Protein AF-A0A2P4XMM0-F1 (afdb_monomer_lite)

pLDDT: mean 70.2, std 16.48, range [30.97, 91.5]

Structure (mmCIF, N/CA/C/O backbone):
data_AF-A0A2P4XMM0-F1
#
_entry.id   AF-A0A2P4XMM0-F1
#
loop_
_atom_site.group_PDB
_atom_site.id
_atom_site.type_symbol
_atom_site.label_atom_id
_atom_site.label_alt_id
_atom_site.label_comp_id
_atom_site.label_asym_id
_atom_site.label_entity_id
_atom_site.label_seq_id
_atom_site.pdbx_PDB_ins_code
_atom_site.Cartn_x
_atom_site.Cartn_y
_atom_site.Cartn_z
_atom_site.occupancy
_atom_site.B_iso_or_equiv
_atom_site.auth_seq_id
_atom_site.auth_comp_id
_atom_site.auth_asym_id
_atom_site.auth_atom_id
_atom_site.pdbx_PDB_model_num
ATOM 1 N N . MET A 1 1 ? -14.381 11.707 29.739 1.00 30.97 1 MET A N 1
ATOM 2 C CA . MET A 1 1 ? -13.802 10.348 29.690 1.00 30.97 1 MET A CA 1
ATOM 3 C C . MET A 1 1 ? -12.895 10.273 28.460 1.00 30.97 1 MET A C 1
ATOM 5 O O . MET A 1 1 ? -13.405 10.276 27.353 1.00 30.97 1 MET A O 1
ATOM 9 N N . LYS A 1 2 ? -11.566 10.373 28.620 1.00 33.44 2 LYS A N 1
ATOM 10 C CA . LYS A 1 2 ? -10.603 10.313 27.499 1.00 33.44 2 LYS A CA 1
ATOM 11 C C . LYS A 1 2 ? -10.151 8.859 27.338 1.00 33.44 2 LYS A C 1
ATOM 13 O O . LYS A 1 2 ? -9.310 8.404 28.109 1.00 33.44 2 LYS A O 1
ATOM 18 N N . MET A 1 3 ? -10.726 8.127 26.384 1.00 30.97 3 MET A N 1
ATOM 19 C CA . MET A 1 3 ? -10.224 6.804 26.003 1.00 30.97 3 MET A CA 1
ATOM 20 C C . MET A 1 3 ? -8.878 6.984 25.302 1.00 30.97 3 MET A C 1
ATOM 22 O O . MET A 1 3 ? -8.794 7.442 24.168 1.00 30.97 3 MET A O 1
ATOM 26 N N . ARG A 1 4 ? -7.801 6.672 26.021 1.00 37.72 4 ARG A N 1
ATOM 27 C CA . ARG A 1 4 ? -6.456 6.567 25.461 1.00 37.72 4 ARG A CA 1
ATOM 28 C C . ARG A 1 4 ? -6.377 5.186 24.809 1.00 37.72 4 ARG A C 1
ATOM 30 O O . ARG A 1 4 ? -6.029 4.215 25.476 1.00 37.72 4 ARG A O 1
ATOM 37 N N . LEU A 1 5 ? -6.778 5.091 23.540 1.00 39.25 5 LEU A N 1
ATOM 38 C CA . LEU A 1 5 ? -6.540 3.904 22.720 1.00 39.25 5 LEU A CA 1
ATOM 39 C C . LEU A 1 5 ? -5.024 3.690 22.666 1.00 39.25 5 LEU A C 1
ATOM 41 O O . LEU A 1 5 ? -4.297 4.432 22.007 1.00 39.25 5 LEU A O 1
ATOM 45 N N . LYS A 1 6 ? -4.534 2.710 23.431 1.00 39.75 6 LYS A N 1
ATOM 46 C CA . LYS A 1 6 ? -3.204 2.145 23.218 1.00 39.75 6 LYS A CA 1
ATOM 47 C C . LYS A 1 6 ? -3.274 1.432 21.871 1.00 39.75 6 LYS A C 1
ATOM 49 O O . LYS A 1 6 ? -3.697 0.285 21.802 1.00 39.75 6 LYS A O 1
ATOM 54 N N . LEU A 1 7 ? -2.942 2.155 20.805 1.00 43.44 7 LEU A N 1
ATOM 55 C CA . LEU A 1 7 ? -2.627 1.558 19.517 1.00 43.44 7 LEU A CA 1
ATOM 56 C C . LEU A 1 7 ? -1.432 0.639 19.760 1.00 43.44 7 LEU A C 1
ATOM 58 O O . LEU A 1 7 ? -0.325 1.113 20.007 1.00 43.44 7 LEU A O 1
ATOM 62 N N . ASP A 1 8 ? -1.685 -0.666 19.769 1.00 45.72 8 ASP A N 1
ATOM 63 C CA . ASP A 1 8 ? -0.643 -1.680 19.701 1.00 45.72 8 ASP A CA 1
ATOM 64 C C . ASP A 1 8 ? -0.018 -1.598 18.305 1.00 45.72 8 ASP A C 1
ATOM 66 O O . ASP A 1 8 ? -0.460 -2.219 17.337 1.00 45.72 8 ASP A O 1
ATOM 70 N N . THR A 1 9 ? 0.953 -0.698 18.184 1.00 46.84 9 THR A N 1
ATOM 71 C CA . THR A 1 9 ? 1.630 -0.357 16.937 1.00 46.84 9 THR A CA 1
ATOM 72 C C . THR A 1 9 ? 2.365 -1.551 16.338 1.00 46.84 9 THR A C 1
ATOM 74 O O . THR A 1 9 ? 2.497 -1.595 15.121 1.00 46.84 9 THR A O 1
ATOM 77 N N . GLY A 1 10 ? 2.774 -2.536 17.150 1.00 46.03 10 GLY A N 1
ATOM 78 C CA . GLY A 1 10 ? 3.551 -3.699 16.709 1.00 46.03 10 GLY A CA 1
ATOM 79 C C . GLY A 1 10 ? 2.754 -4.697 15.864 1.00 46.03 10 GLY A C 1
ATOM 80 O O . GLY A 1 10 ? 3.226 -5.122 14.811 1.00 46.03 10 GLY A O 1
ATOM 81 N N . SER A 1 11 ? 1.522 -5.015 16.275 1.00 47.38 11 SER A N 1
ATOM 82 C CA . SER A 1 11 ? 0.594 -5.878 15.516 1.00 47.38 11 SER A CA 1
ATOM 83 C C . SER A 1 11 ? 0.091 -5.210 14.224 1.00 47.38 11 SER A C 1
ATOM 85 O O . SER A 1 11 ? -0.253 -5.854 13.235 1.00 47.38 11 SER A O 1
ATOM 87 N N . TYR A 1 12 ? 0.095 -3.878 14.213 1.00 50.06 12 TYR A N 1
ATOM 88 C CA . TYR A 1 12 ? -0.323 -3.072 13.074 1.00 50.06 12 TYR A CA 1
ATOM 89 C C . TYR A 1 12 ? 0.711 -3.036 11.953 1.00 50.06 12 TYR A C 1
ATOM 91 O O . TYR A 1 12 ? 0.362 -3.203 10.785 1.00 50.06 12 TYR A O 1
ATOM 99 N N . THR A 1 13 ? 1.982 -2.820 12.296 1.00 52.47 13 THR A N 1
ATOM 100 C CA . THR A 1 13 ? 3.076 -2.817 11.317 1.00 52.47 13 THR A CA 1
ATOM 101 C C . THR A 1 13 ? 3.171 -4.143 10.577 1.00 52.47 13 THR A C 1
ATOM 103 O O . THR A 1 13 ? 3.308 -4.119 9.362 1.00 52.47 13 THR A O 1
ATOM 106 N N . SER A 1 14 ? 2.989 -5.280 11.254 1.00 56.44 14 SER A N 1
ATOM 107 C CA . SER A 1 14 ? 3.104 -6.601 10.622 1.00 56.44 14 SER A CA 1
ATOM 108 C C . SER A 1 14 ? 1.990 -6.885 9.605 1.00 56.44 14 SER A C 1
ATOM 110 O O . SER A 1 14 ? 2.275 -7.361 8.508 1.00 56.44 14 SER A O 1
ATOM 112 N N . GLN A 1 15 ? 0.731 -6.528 9.896 1.00 56.41 15 GLN A N 1
ATOM 113 C CA . GLN A 1 15 ? -0.365 -6.680 8.924 1.00 56.41 15 GLN A CA 1
ATOM 114 C C . GLN A 1 15 ? -0.174 -5.799 7.685 1.00 56.41 15 GLN A C 1
ATOM 116 O O . GLN A 1 15 ? -0.407 -6.244 6.558 1.00 56.41 15 GLN A O 1
ATOM 121 N N . PHE A 1 16 ? 0.262 -4.551 7.869 1.00 59.53 16 PHE A N 1
ATOM 122 C CA . PHE A 1 16 ? 0.547 -3.665 6.741 1.00 59.53 16 PHE A CA 1
ATOM 123 C C . PHE A 1 16 ? 1.800 -4.097 5.972 1.00 59.53 16 PHE A C 1
ATOM 125 O O . PHE A 1 16 ? 1.798 -4.020 4.745 1.00 59.53 16 PHE A O 1
ATOM 132 N N . GLU A 1 17 ? 2.829 -4.609 6.645 1.00 62.34 17 GLU A N 1
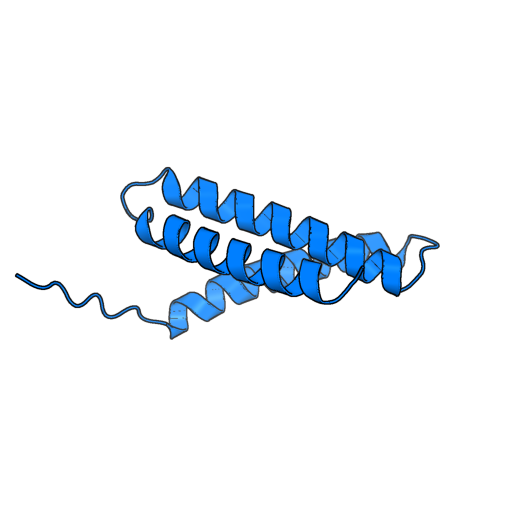ATOM 133 C CA . GLU A 1 17 ? 4.019 -5.187 6.015 1.00 62.34 17 GLU A CA 1
ATOM 134 C C . GLU A 1 17 ? 3.673 -6.396 5.148 1.00 62.34 17 GLU A C 1
ATOM 136 O O . GLU A 1 17 ? 4.121 -6.460 4.005 1.00 62.34 17 GLU A O 1
ATOM 141 N N . GLU A 1 18 ? 2.826 -7.315 5.618 1.00 70.12 18 GLU A N 1
ATOM 142 C CA . GLU A 1 18 ? 2.369 -8.444 4.801 1.00 70.12 18 GLU A CA 1
ATOM 143 C C . GLU A 1 18 ? 1.624 -7.980 3.543 1.00 70.12 18 GLU A C 1
ATOM 145 O O . GLU A 1 18 ? 1.843 -8.512 2.448 1.00 70.12 18 GLU A O 1
ATOM 150 N N . VAL A 1 19 ? 0.762 -6.967 3.672 1.00 67.62 19 VAL A N 1
ATOM 151 C CA . VAL A 1 19 ? 0.054 -6.372 2.531 1.00 67.62 19 VAL A CA 1
ATOM 152 C C . VAL A 1 19 ? 1.048 -5.729 1.564 1.00 67.62 19 VAL A C 1
ATOM 154 O O . VAL A 1 19 ? 0.987 -5.999 0.365 1.00 67.62 19 VAL A O 1
ATOM 157 N N . LEU A 1 20 ? 2.004 -4.944 2.062 1.00 67.69 20 LEU A N 1
ATOM 158 C CA . LEU A 1 20 ? 3.041 -4.308 1.247 1.00 67.69 20 LEU A CA 1
ATOM 159 C C . LEU A 1 20 ? 3.935 -5.338 0.547 1.00 67.69 20 LEU A C 1
ATOM 161 O O . LEU A 1 20 ? 4.222 -5.179 -0.637 1.00 67.69 20 LEU A O 1
ATOM 165 N N . GLN A 1 21 ? 4.316 -6.426 1.220 1.00 70.00 21 GLN A N 1
ATOM 166 C CA . GLN A 1 21 ? 5.102 -7.507 0.622 1.00 70.00 21 GLN A CA 1
ATOM 167 C C . GLN A 1 21 ? 4.333 -8.251 -0.472 1.00 70.00 21 GLN A C 1
ATOM 169 O O . GLN A 1 21 ? 4.910 -8.590 -1.508 1.00 70.00 21 GLN A O 1
ATOM 174 N N . ARG A 1 22 ? 3.029 -8.494 -0.282 1.00 74.56 22 ARG A N 1
ATOM 175 C CA . ARG A 1 22 ? 2.178 -9.110 -1.314 1.00 74.56 22 ARG A CA 1
ATOM 176 C C . ARG A 1 22 ? 2.037 -8.210 -2.537 1.00 74.56 22 ARG A C 1
ATOM 178 O O . ARG A 1 22 ? 2.152 -8.697 -3.661 1.00 74.56 22 ARG A O 1
ATOM 185 N N . ILE A 1 23 ? 1.824 -6.912 -2.321 1.00 68.62 23 ILE A N 1
ATOM 186 C CA . ILE A 1 23 ? 1.792 -5.906 -3.391 1.00 68.62 23 ILE A CA 1
ATOM 187 C C . ILE A 1 23 ? 3.136 -5.885 -4.120 1.00 68.62 23 ILE A C 1
ATOM 189 O O . ILE A 1 23 ? 3.170 -5.914 -5.351 1.00 68.62 23 ILE A O 1
ATOM 193 N N . TRP A 1 24 ? 4.238 -5.919 -3.366 1.00 68.75 24 TRP A N 1
ATOM 194 C CA . TRP A 1 24 ? 5.574 -5.895 -3.935 1.00 68.75 24 TRP A CA 1
ATOM 195 C C . TRP A 1 24 ? 5.865 -7.097 -4.822 1.00 68.75 24 TRP A C 1
ATOM 197 O O . TRP A 1 24 ? 6.279 -6.929 -5.967 1.00 68.75 24 TRP A O 1
ATOM 207 N N . ARG A 1 25 ? 5.566 -8.302 -4.333 1.00 71.81 25 ARG A N 1
ATOM 208 C CA . ARG A 1 25 ? 5.773 -9.542 -5.084 1.00 71.81 25 ARG A CA 1
ATOM 209 C C . ARG A 1 25 ? 4.958 -9.566 -6.375 1.00 71.81 25 ARG A C 1
ATOM 211 O O . ARG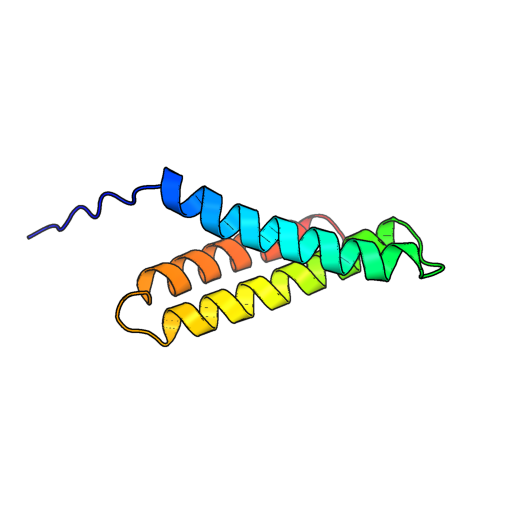 A 1 25 ? 5.505 -9.849 -7.434 1.00 71.81 25 ARG A O 1
ATOM 218 N N . ARG A 1 26 ? 3.675 -9.195 -6.298 1.00 69.06 26 ARG A N 1
ATOM 219 C CA . ARG A 1 26 ? 2.774 -9.185 -7.457 1.00 69.06 26 ARG A CA 1
ATOM 220 C C . ARG A 1 26 ? 3.222 -8.196 -8.526 1.00 69.06 26 ARG A C 1
ATOM 222 O O . ARG A 1 26 ? 3.199 -8.521 -9.706 1.00 69.06 26 ARG A O 1
ATOM 229 N N . ASN A 1 27 ? 3.609 -6.991 -8.124 1.00 65.56 27 ASN A N 1
ATOM 230 C CA . ASN A 1 27 ? 4.077 -5.999 -9.080 1.00 65.56 27 ASN A CA 1
ATOM 231 C C . ASN A 1 27 ? 5.429 -6.420 -9.676 1.00 65.56 27 ASN A C 1
ATOM 233 O O . ASN A 1 27 ? 5.605 -6.315 -10.883 1.00 65.56 27 ASN A O 1
ATOM 237 N N . ARG A 1 28 ? 6.353 -6.963 -8.872 1.00 67.50 28 ARG A N 1
ATOM 238 C CA . ARG A 1 28 ? 7.645 -7.467 -9.362 1.00 67.50 28 ARG A CA 1
ATOM 239 C C . ARG A 1 28 ? 7.478 -8.526 -10.458 1.00 67.50 28 ARG A C 1
ATOM 241 O O . ARG A 1 28 ? 8.138 -8.425 -11.481 1.00 67.50 28 ARG A O 1
ATOM 248 N N . GLU A 1 29 ? 6.570 -9.485 -10.280 1.00 71.06 29 GLU A N 1
ATOM 249 C CA . GLU A 1 29 ? 6.282 -10.525 -11.284 1.00 71.06 29 GLU A CA 1
ATOM 250 C C . GLU A 1 29 ? 5.729 -9.969 -12.609 1.00 71.06 29 GLU A C 1
ATOM 252 O O . GLU A 1 29 ? 5.932 -10.575 -13.663 1.00 71.06 29 GLU A O 1
ATOM 257 N N . ILE A 1 30 ? 5.022 -8.833 -12.561 1.00 65.88 30 ILE A N 1
ATOM 258 C CA . ILE A 1 30 ? 4.494 -8.140 -13.744 1.00 65.88 30 ILE A CA 1
ATOM 259 C C . ILE A 1 30 ? 5.625 -7.372 -14.439 1.00 65.88 30 ILE A C 1
ATOM 261 O O . ILE A 1 30 ? 5.836 -7.546 -15.637 1.00 65.88 30 ILE A O 1
ATOM 265 N N . PHE A 1 31 ? 6.401 -6.590 -13.685 1.00 62.78 31 PHE A N 1
ATOM 266 C CA . PHE A 1 31 ? 7.443 -5.730 -14.246 1.00 62.78 31 PHE A CA 1
ATOM 267 C C . PHE A 1 31 ? 8.723 -6.468 -14.668 1.00 62.78 31 PHE 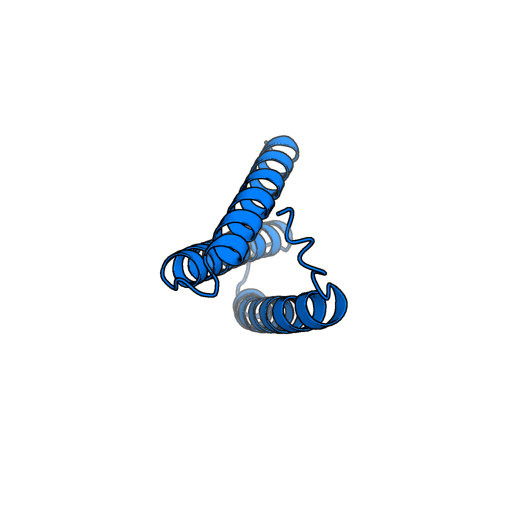A C 1
ATOM 269 O O . PHE A 1 31 ? 9.427 -5.972 -15.538 1.00 62.78 31 PHE A O 1
ATOM 276 N N . GLU A 1 32 ? 9.032 -7.653 -14.123 1.00 65.56 32 GLU A N 1
ATOM 277 C CA . GLU A 1 32 ? 10.165 -8.478 -14.594 1.00 65.56 32 GLU A CA 1
ATOM 278 C C . GLU A 1 32 ? 9.965 -9.010 -16.027 1.00 65.56 32 GLU A C 1
ATOM 280 O O . GLU A 1 32 ? 10.933 -9.417 -16.667 1.00 65.56 32 GLU A O 1
ATOM 285 N N . LYS A 1 33 ? 8.729 -9.021 -16.546 1.00 64.75 33 LYS A N 1
ATOM 286 C CA . LYS A 1 33 ? 8.404 -9.538 -17.888 1.00 64.75 33 LYS A CA 1
ATOM 287 C C . LYS A 1 33 ? 8.198 -8.449 -18.941 1.00 64.75 33 LYS A C 1
ATOM 289 O O . LYS A 1 33 ? 8.071 -8.777 -20.119 1.00 64.75 33 LYS A O 1
ATOM 294 N N . GLU A 1 34 ? 8.152 -7.182 -18.541 1.00 61.38 34 GLU A N 1
ATOM 295 C CA . GLU A 1 34 ? 7.931 -6.056 -19.447 1.00 61.38 34 GLU A CA 1
ATOM 296 C C . GLU A 1 34 ? 9.262 -5.412 -19.857 1.00 61.38 34 GLU A C 1
ATOM 298 O O . GLU A 1 34 ? 10.150 -5.196 -19.035 1.00 61.38 34 GLU A O 1
ATOM 303 N N . SER A 1 35 ? 9.409 -5.071 -21.142 1.00 61.56 35 SER A N 1
ATOM 304 C CA . SER A 1 35 ? 10.551 -4.3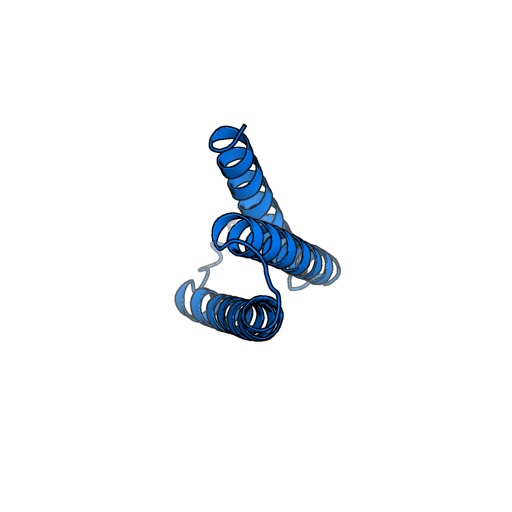14 -21.673 1.00 61.56 35 SER A CA 1
ATOM 305 C C . SER A 1 35 ? 10.423 -2.830 -21.311 1.00 61.56 35 SER A C 1
ATOM 307 O O . SER A 1 35 ? 10.236 -1.972 -22.174 1.00 61.56 35 SER A O 1
ATOM 309 N N . MET A 1 36 ? 10.430 -2.543 -20.016 1.00 66.19 36 MET A N 1
ATOM 310 C CA . MET A 1 36 ? 10.199 -1.228 -19.437 1.00 66.19 36 MET A CA 1
ATOM 311 C C . MET A 1 36 ? 11.455 -0.770 -18.691 1.00 66.19 36 MET A C 1
ATOM 313 O O . MET A 1 36 ? 12.193 -1.592 -18.148 1.00 66.19 36 MET A O 1
ATOM 317 N N . SER A 1 37 ? 11.725 0.539 -18.663 1.00 71.56 37 SER A N 1
ATOM 318 C CA . SER A 1 37 ? 12.833 1.058 -17.858 1.00 71.56 37 SER A CA 1
ATOM 319 C C . SER A 1 37 ? 12.561 0.862 -16.365 1.00 71.56 37 SER A C 1
ATOM 321 O O . SER A 1 37 ? 11.410 0.806 -15.920 1.00 71.56 37 SER A O 1
ATOM 323 N N . VAL A 1 38 ? 13.631 0.783 -15.574 1.00 69.69 38 VAL A N 1
ATOM 324 C CA . VAL A 1 38 ? 13.539 0.641 -14.114 1.00 69.69 38 VAL A CA 1
ATOM 325 C C . VAL A 1 38 ? 12.753 1.805 -13.509 1.00 69.69 38 VAL A C 1
ATOM 327 O O . VAL A 1 38 ? 11.944 1.601 -12.608 1.00 69.69 38 VAL A O 1
ATOM 330 N N . GLU A 1 39 ? 12.927 3.016 -14.038 1.00 72.38 39 GLU A N 1
ATOM 331 C CA . GLU A 1 39 ? 12.226 4.217 -13.587 1.00 72.38 39 GLU A CA 1
ATOM 332 C C . GLU A 1 39 ? 10.715 4.114 -13.815 1.00 72.38 39 GLU A C 1
ATOM 334 O O . GLU A 1 39 ? 9.933 4.398 -12.905 1.00 72.38 39 GLU A O 1
ATOM 339 N N . GLN A 1 40 ? 10.297 3.665 -15.001 1.00 69.81 40 GLN A N 1
ATOM 340 C CA . GLN A 1 40 ? 8.882 3.525 -15.338 1.00 69.81 40 GLN A CA 1
ATOM 341 C C . GLN A 1 40 ? 8.235 2.382 -14.538 1.00 69.81 40 GLN A C 1
ATOM 343 O O . GLN A 1 40 ? 7.136 2.546 -14.010 1.00 69.81 40 GLN A O 1
ATOM 348 N N . SER A 1 41 ? 8.963 1.281 -14.334 1.00 67.25 41 SER A N 1
ATOM 349 C CA . SER A 1 41 ? 8.540 0.170 -13.475 1.00 67.25 41 SER A CA 1
ATOM 350 C C . SER A 1 41 ? 8.344 0.611 -12.019 1.00 67.25 41 SER A C 1
ATOM 352 O O . SER A 1 41 ? 7.298 0.356 -11.419 1.00 67.25 41 SER A O 1
ATOM 354 N N . CYS A 1 42 ? 9.294 1.363 -11.456 1.00 72.19 42 CYS A N 1
ATOM 355 C CA . CYS A 1 42 ? 9.179 1.936 -10.114 1.00 72.19 42 CYS A CA 1
ATOM 356 C C . CYS A 1 42 ? 7.989 2.900 -9.993 1.00 72.19 42 CYS A C 1
ATOM 358 O O . CYS A 1 42 ? 7.251 2.851 -9.003 1.00 72.19 42 CYS A O 1
ATOM 360 N N . TYR A 1 43 ? 7.774 3.751 -11.000 1.00 77.81 43 TYR A N 1
ATOM 361 C CA . TYR A 1 43 ? 6.649 4.682 -11.032 1.00 77.81 43 TYR A CA 1
ATOM 362 C C . TYR A 1 43 ? 5.301 3.947 -11.058 1.00 77.81 43 TYR A C 1
ATOM 364 O O . TYR A 1 43 ? 4.416 4.221 -10.238 1.00 77.81 43 TYR A O 1
ATOM 372 N N . ASP A 1 44 ? 5.139 2.974 -11.954 1.00 74.69 44 ASP A N 1
ATOM 373 C CA . ASP A 1 44 ? 3.885 2.236 -12.095 1.00 74.69 44 ASP A CA 1
ATOM 374 C C . ASP A 1 44 ? 3.623 1.319 -10.895 1.00 74.69 44 ASP A C 1
ATOM 376 O O . ASP A 1 44 ? 2.486 1.247 -10.411 1.00 74.69 44 ASP A O 1
ATOM 380 N N . PHE A 1 45 ? 4.673 0.717 -10.329 1.00 72.75 45 PHE A N 1
ATOM 381 C CA . PHE A 1 45 ? 4.625 0.002 -9.056 1.00 72.75 45 PHE A CA 1
ATOM 382 C C . PHE A 1 45 ? 4.071 0.891 -7.941 1.00 72.75 45 PHE A C 1
ATOM 384 O O . PHE A 1 45 ? 3.125 0.515 -7.239 1.00 72.75 45 PHE A O 1
ATOM 391 N N . GLN A 1 46 ? 4.646 2.084 -7.773 1.00 80.19 46 GLN A N 1
ATOM 392 C CA . GLN A 1 46 ? 4.255 3.017 -6.723 1.00 80.19 46 GLN A CA 1
ATOM 393 C C . GLN A 1 46 ? 2.802 3.462 -6.909 1.00 80.19 46 GLN A C 1
ATOM 395 O O . GLN A 1 46 ? 2.007 3.456 -5.964 1.00 80.19 46 GLN A O 1
ATOM 400 N N . LYS A 1 47 ? 2.419 3.781 -8.147 1.00 83.12 47 LYS A N 1
ATOM 401 C CA . LYS A 1 47 ? 1.059 4.187 -8.510 1.00 83.12 47 LYS A CA 1
ATOM 402 C C . LYS A 1 47 ? 0.038 3.071 -8.277 1.00 83.12 47 LYS A C 1
ATOM 404 O O . LYS A 1 47 ? -1.088 3.350 -7.853 1.00 83.12 47 LYS A O 1
ATOM 409 N N . ALA A 1 48 ? 0.395 1.817 -8.548 1.00 80.38 48 ALA A N 1
ATOM 410 C CA . ALA A 1 48 ? -0.444 0.656 -8.264 1.00 80.38 48 ALA A CA 1
ATOM 411 C C . ALA A 1 48 ? -0.593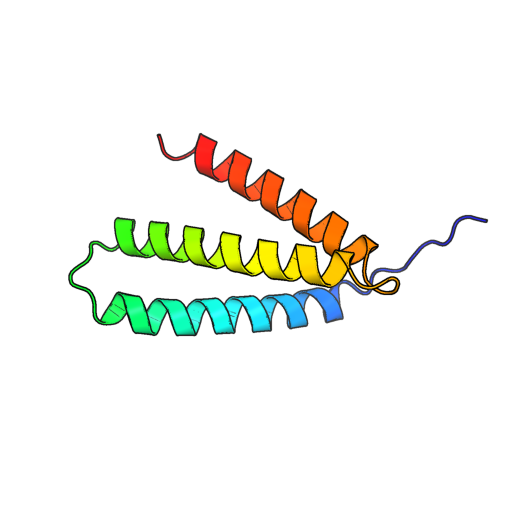 0.425 -6.751 1.00 80.38 48 ALA A C 1
ATOM 413 O O . ALA A 1 48 ? -1.719 0.285 -6.264 1.00 80.38 48 ALA A O 1
ATOM 414 N N . GLY A 1 49 ? 0.511 0.482 -6.001 1.00 81.56 49 GLY A N 1
ATOM 415 C CA . GLY A 1 49 ? 0.512 0.322 -4.546 1.00 81.56 49 GLY A CA 1
ATOM 416 C C . GLY A 1 49 ? -0.331 1.382 -3.833 1.00 81.56 49 GLY A C 1
ATOM 417 O O . GLY A 1 49 ? -1.188 1.046 -3.017 1.00 81.56 49 GLY A O 1
ATOM 418 N N . ILE A 1 50 ? -0.192 2.660 -4.207 1.00 85.75 50 ILE A N 1
ATOM 419 C CA . ILE A 1 50 ? -1.015 3.751 -3.654 1.00 85.75 50 ILE A CA 1
ATOM 420 C C . ILE A 1 50 ? -2.506 3.519 -3.937 1.00 85.75 50 ILE A C 1
ATOM 422 O O . ILE A 1 50 ? -3.345 3.733 -3.058 1.00 85.75 50 ILE A O 1
ATOM 426 N N . ARG A 1 51 ? -2.866 3.054 -5.142 1.00 86.25 51 ARG A N 1
ATOM 427 C CA . ARG A 1 51 ? -4.264 2.738 -5.483 1.00 86.25 51 ARG A CA 1
ATOM 428 C C . ARG A 1 51 ? -4.829 1.610 -4.622 1.00 86.25 51 ARG A C 1
ATOM 430 O O . ARG A 1 51 ? -5.958 1.722 -4.147 1.00 86.25 51 ARG A O 1
ATOM 437 N N . GLN A 1 52 ? -4.051 0.558 -4.391 1.00 83.56 52 GLN A N 1
ATOM 438 C CA . GLN A 1 52 ? -4.461 -0.569 -3.554 1.00 83.56 52 GLN A CA 1
ATOM 439 C C . GLN A 1 52 ? -4.615 -0.157 -2.087 1.00 83.56 52 GLN A C 1
ATOM 441 O O . GLN A 1 52 ? -5.637 -0.461 -1.475 1.00 83.56 52 GLN A O 1
ATOM 446 N N . LEU A 1 53 ? -3.673 0.618 -1.546 1.00 85.06 53 LEU A N 1
ATOM 447 C CA . LEU A 1 53 ? -3.764 1.133 -0.178 1.00 85.06 53 LEU A CA 1
ATOM 448 C C . LEU A 1 53 ? -4.967 2.071 0.006 1.00 85.06 53 LEU A C 1
ATOM 450 O O . LEU A 1 53 ? -5.648 1.996 1.026 1.00 85.06 53 LEU A O 1
ATOM 454 N N . ARG A 1 54 ? -5.309 2.891 -0.999 1.00 88.81 54 ARG A N 1
ATOM 455 C CA . ARG A 1 54 ? -6.548 3.692 -0.987 1.00 88.81 54 ARG A CA 1
ATOM 456 C C . ARG A 1 54 ? -7.805 2.824 -0.959 1.00 88.81 54 ARG A C 1
ATOM 458 O O . ARG A 1 54 ? -8.774 3.185 -0.296 1.00 88.81 54 ARG A O 1
ATOM 465 N N . ALA A 1 55 ? -7.812 1.695 -1.667 1.00 89.06 55 ALA A N 1
ATOM 466 C CA . ALA A 1 55 ? -8.935 0.761 -1.635 1.00 89.06 55 ALA A CA 1
ATOM 467 C C . ALA A 1 55 ? -9.086 0.097 -0.256 1.00 89.06 55 ALA A C 1
ATOM 469 O O . ALA A 1 55 ? -10.209 -0.024 0.233 1.00 89.06 55 ALA A O 1
ATOM 470 N N . VAL A 1 56 ? -7.971 -0.264 0.391 1.00 85.75 56 VAL A N 1
ATOM 471 C CA . VAL A 1 56 ? -7.967 -0.748 1.782 1.00 85.75 56 VAL A CA 1
ATOM 472 C C . VAL A 1 56 ? -8.510 0.330 2.715 1.00 85.75 56 VAL A C 1
ATOM 474 O O . VAL A 1 56 ? -9.460 0.071 3.440 1.00 85.75 56 VAL A O 1
ATOM 477 N N . ALA A 1 57 ? -8.001 1.561 2.629 1.00 88.00 57 ALA A N 1
ATOM 478 C CA . ALA A 1 57 ? -8.451 2.664 3.477 1.00 88.00 57 ALA A CA 1
ATOM 479 C C . ALA A 1 57 ? -9.962 2.907 3.367 1.00 88.00 57 ALA A C 1
ATOM 481 O O . ALA A 1 57 ? -10.642 3.041 4.380 1.00 88.00 57 ALA A O 1
ATOM 482 N N . LYS A 1 58 ? -10.502 2.884 2.141 1.00 90.56 58 LYS A N 1
ATOM 483 C CA . LYS A 1 58 ? -11.948 2.962 1.904 1.00 90.56 58 LYS A CA 1
ATOM 484 C C . LYS A 1 58 ? -12.699 1.790 2.528 1.00 90.56 58 LYS A C 1
ATOM 486 O O . LYS A 1 58 ? -13.724 2.014 3.153 1.00 90.56 58 LYS A O 1
ATOM 491 N N . ARG A 1 59 ? -12.211 0.555 2.375 1.00 89.12 59 ARG A N 1
ATOM 492 C CA . ARG A 1 59 ? -12.857 -0.628 2.963 1.00 89.12 59 ARG A CA 1
ATOM 493 C C . ARG A 1 59 ? -12.916 -0.532 4.489 1.00 89.12 59 ARG A C 1
ATOM 495 O O . ARG A 1 59 ? -13.976 -0.766 5.054 1.00 89.12 59 ARG A O 1
ATOM 502 N N . GLU A 1 60 ? -11.820 -0.131 5.126 1.00 85.62 60 GLU A N 1
ATOM 503 C CA . GLU A 1 60 ? -11.752 0.044 6.581 1.00 85.62 60 GLU A CA 1
ATOM 504 C C . GLU A 1 60 ? -12.706 1.150 7.072 1.00 85.62 60 GLU A C 1
ATOM 506 O O . GLU A 1 60 ? -13.285 1.018 8.146 1.00 85.62 60 GLU A O 1
ATOM 511 N N . GLN A 1 61 ? -12.932 2.210 6.280 1.00 89.88 61 GLN A N 1
ATOM 512 C CA . GLN A 1 61 ? -13.904 3.273 6.594 1.00 89.88 61 GLN A CA 1
ATOM 513 C C . GLN A 1 61 ? -15.367 2.814 6.538 1.00 89.88 61 GLN A C 1
ATOM 515 O O . GLN A 1 61 ? -16.220 3.443 7.158 1.00 89.88 61 GLN A O 1
ATOM 520 N N . MET A 1 62 ? -15.670 1.742 5.802 1.00 91.50 62 MET A N 1
ATOM 521 C CA . MET A 1 62 ? -17.037 1.225 5.661 1.00 91.50 62 MET A CA 1
ATOM 522 C C . MET A 1 62 ? -17.471 0.342 6.838 1.00 91.50 62 MET A C 1
ATOM 524 O O . MET A 1 62 ? -18.648 -0.003 6.928 1.00 91.50 62 MET A O 1
ATOM 528 N N . LEU A 1 63 ? -16.548 -0.042 7.725 1.00 87.12 63 LEU A N 1
ATOM 529 C CA . LEU A 1 63 ? -16.834 -0.885 8.884 1.00 87.12 63 LEU A CA 1
ATOM 530 C C . LEU A 1 63 ? -16.742 -0.048 10.174 1.00 87.12 63 LEU A C 1
ATOM 532 O O . LEU A 1 63 ? -15.719 0.606 10.396 1.00 87.12 63 LEU A O 1
ATOM 536 N N . PRO A 1 64 ? -17.757 -0.088 11.061 1.00 87.00 64 PRO A N 1
ATOM 537 C CA . PRO A 1 64 ? -17.763 0.708 12.293 1.00 87.00 64 PRO A CA 1
ATOM 538 C C . PRO A 1 64 ? -16.545 0.462 13.192 1.00 87.00 64 PRO A C 1
ATOM 540 O O . PRO A 1 64 ? -16.022 1.392 13.797 1.00 87.00 64 PRO A O 1
ATOM 543 N N . GLU A 1 65 ? -16.061 -0.779 13.242 1.00 90.38 65 GLU A N 1
ATOM 544 C CA . GLU A 1 65 ? -14.951 -1.192 14.111 1.00 90.38 65 GLU A CA 1
ATOM 545 C C . GLU A 1 65 ? -13.575 -0.728 13.619 1.00 90.38 65 GLU A C 1
ATOM 547 O O . GLU A 1 65 ? -12.600 -0.726 14.373 1.00 90.38 65 GLU A O 1
ATOM 552 N N . THR A 1 66 ? -13.474 -0.331 12.349 1.00 86.56 66 THR A N 1
ATOM 553 C CA . THR A 1 66 ? -12.197 0.012 11.716 1.00 86.56 66 THR A CA 1
ATOM 554 C C . THR A 1 66 ? -12.175 1.398 11.077 1.00 86.56 66 THR A C 1
ATOM 556 O O . THR A 1 66 ? -11.185 1.769 10.442 1.00 86.56 66 THR A O 1
ATOM 559 N N . VAL A 1 67 ? -13.221 2.203 11.279 1.00 89.25 67 VAL A N 1
ATOM 560 C CA . VAL A 1 67 ? -13.368 3.510 10.624 1.00 89.25 67 VAL A CA 1
ATOM 561 C C . VAL A 1 67 ? -12.195 4.451 10.908 1.00 89.25 67 VAL A C 1
ATOM 563 O O . VAL A 1 67 ? -11.641 5.045 9.981 1.00 89.25 67 VAL A O 1
ATOM 566 N N . GLU A 1 68 ? -11.731 4.520 12.160 1.00 89.50 68 GLU A N 1
ATOM 567 C CA . GLU A 1 68 ? -10.567 5.332 12.542 1.00 89.50 68 GLU A CA 1
ATOM 568 C C . GLU A 1 68 ? -9.296 4.879 11.811 1.00 89.50 68 GLU A C 1
ATOM 570 O O . GLU A 1 68 ? -8.498 5.707 11.366 1.00 89.50 68 GLU A O 1
ATOM 575 N N . LYS A 1 69 ? -9.141 3.564 11.606 1.00 83.69 69 LYS A N 1
ATOM 576 C CA . LYS A 1 69 ? -8.010 2.975 10.874 1.00 83.69 69 LYS A CA 1
ATOM 577 C C . LYS A 1 69 ? -8.008 3.440 9.425 1.00 83.69 69 LYS A C 1
ATOM 579 O O . LYS A 1 69 ? -6.981 3.875 8.905 1.00 83.69 69 LYS A O 1
ATOM 584 N N . GLY A 1 70 ? -9.171 3.381 8.785 1.00 86.62 70 GLY A N 1
ATOM 585 C CA . GLY A 1 70 ? -9.331 3.801 7.402 1.00 86.62 70 GLY A CA 1
ATOM 586 C C . GLY A 1 70 ? -9.130 5.308 7.202 1.00 86.62 70 GLY A C 1
ATOM 587 O O . GLY A 1 70 ? -8.594 5.730 6.171 1.00 86.62 70 GLY A O 1
ATOM 588 N N . VAL A 1 71 ? -9.507 6.142 8.178 1.00 87.75 71 VAL A N 1
ATOM 589 C CA . VAL A 1 71 ? -9.235 7.592 8.159 1.00 87.75 71 VAL A CA 1
ATOM 590 C C . VAL A 1 71 ? -7.735 7.870 8.288 1.00 87.75 71 VAL A C 1
ATOM 592 O O . VAL A 1 71 ? -7.181 8.583 7.448 1.00 87.75 71 VAL A O 1
ATOM 595 N N . LEU A 1 72 ? -7.058 7.265 9.271 1.00 86.38 72 LEU A N 1
ATOM 596 C CA . LEU A 1 72 ? -5.612 7.428 9.473 1.00 86.38 72 LEU A CA 1
ATOM 597 C C . LEU A 1 72 ? -4.806 6.971 8.252 1.00 86.38 72 LEU A C 1
ATOM 599 O O . LEU A 1 72 ? -3.895 7.672 7.807 1.00 86.38 72 LEU A O 1
ATOM 603 N N . LEU A 1 73 ? -5.172 5.828 7.665 1.00 84.94 73 LEU A N 1
ATOM 604 C CA . LEU A 1 73 ? -4.519 5.324 6.460 1.00 84.94 73 LEU A CA 1
ATOM 605 C C . LEU A 1 73 ? -4.696 6.290 5.279 1.00 84.94 73 LEU A C 1
ATOM 607 O O . LEU A 1 73 ? -3.735 6.554 4.561 1.00 84.94 73 LEU A O 1
ATOM 611 N N . SER A 1 74 ? -5.886 6.876 5.105 1.00 87.69 74 SER A N 1
ATOM 612 C CA . SER A 1 74 ? -6.126 7.872 4.047 1.00 87.69 74 SER A CA 1
ATOM 613 C C . SER A 1 74 ? -5.271 9.128 4.226 1.00 87.69 74 SER A C 1
ATOM 615 O O . SER A 1 74 ? -4.629 9.570 3.277 1.00 87.69 74 SER A O 1
ATOM 617 N N . GLN A 1 75 ? -5.189 9.662 5.448 1.00 85.69 75 GLN A N 1
ATOM 618 C CA . GLN A 1 75 ? -4.370 10.843 5.753 1.00 85.69 75 GLN A CA 1
ATOM 619 C C . GLN A 1 75 ? -2.872 10.591 5.523 1.00 85.69 75 GLN A C 1
ATOM 621 O O . GLN A 1 75 ? -2.159 11.444 4.981 1.00 85.69 75 GLN A O 1
ATOM 626 N N . CYS A 1 76 ? -2.391 9.403 5.900 1.00 84.75 76 CYS A N 1
ATOM 627 C CA . CYS A 1 76 ? -1.020 8.977 5.640 1.00 84.75 76 CYS A CA 1
ATOM 628 C C . CYS A 1 76 ? -0.737 8.923 4.129 1.00 84.75 76 CYS A C 1
ATOM 630 O O . CYS A 1 76 ? 0.239 9.509 3.654 1.00 84.75 76 CYS A O 1
ATOM 632 N N . LEU A 1 77 ? -1.635 8.305 3.354 1.00 84.94 77 LEU A N 1
ATOM 633 C CA . LEU A 1 77 ? -1.506 8.202 1.899 1.00 84.94 77 LEU A CA 1
ATOM 634 C C . LEU A 1 77 ? -1.516 9.565 1.206 1.00 84.94 77 LEU A C 1
ATOM 636 O O . LEU A 1 77 ? -0.714 9.785 0.302 1.00 84.94 77 LEU A O 1
ATOM 640 N N . ASP A 1 78 ? -2.367 10.496 1.633 1.00 84.25 78 ASP A N 1
ATOM 641 C CA . ASP A 1 78 ? -2.400 11.843 1.055 1.00 84.25 78 ASP A CA 1
ATOM 642 C C . ASP A 1 78 ? -1.112 12.624 1.342 1.00 84.25 78 ASP A C 1
ATOM 644 O O . ASP A 1 78 ? -0.641 13.381 0.492 1.00 84.25 78 ASP A O 1
ATOM 648 N N . THR A 1 79 ? -0.493 12.398 2.502 1.00 80.81 79 THR A N 1
ATOM 649 C CA . THR A 1 79 ? 0.819 12.971 2.836 1.00 80.81 79 THR A CA 1
ATOM 650 C C . THR A 1 79 ? 1.922 12.388 1.953 1.00 80.81 79 THR A C 1
ATOM 652 O O . THR A 1 79 ? 2.766 13.134 1.454 1.00 80.81 79 THR A O 1
ATOM 655 N N . ILE A 1 80 ? 1.905 11.070 1.724 1.00 78.25 80 ILE A N 1
ATOM 656 C CA . ILE A 1 80 ? 2.858 10.386 0.839 1.00 78.25 80 ILE A CA 1
ATOM 657 C C . ILE A 1 80 ? 2.718 10.911 -0.594 1.00 78.25 80 ILE A C 1
ATOM 659 O O . ILE A 1 80 ? 3.713 11.336 -1.172 1.00 78.25 80 ILE A O 1
ATOM 663 N N . VAL A 1 81 ? 1.494 10.970 -1.132 1.00 78.12 81 VAL A N 1
ATOM 664 C CA . VAL A 1 81 ? 1.224 11.452 -2.500 1.00 78.12 81 VAL A CA 1
ATOM 665 C C . VAL A 1 81 ? 1.661 12.906 -2.685 1.00 78.12 81 VAL A C 1
ATOM 667 O O . VAL A 1 81 ? 2.269 13.250 -3.698 1.00 78.12 81 VAL A O 1
ATOM 670 N N . LYS A 1 82 ? 1.387 13.776 -1.704 1.00 77.06 82 LYS A N 1
ATOM 671 C CA . LYS A 1 82 ? 1.838 15.176 -1.748 1.00 77.06 82 LYS A CA 1
ATOM 672 C C . LYS A 1 82 ? 3.362 15.284 -1.792 1.00 77.06 82 LYS A C 1
ATOM 674 O O . LYS A 1 82 ? 3.884 16.096 -2.549 1.00 77.06 82 LYS A O 1
ATOM 679 N N . LYS A 1 83 ? 4.075 14.463 -1.015 1.00 72.06 83 LYS A N 1
ATOM 680 C CA . LYS A 1 83 ? 5.545 14.441 -1.015 1.00 72.06 83 LYS A CA 1
ATOM 681 C C . LYS A 1 83 ? 6.120 13.896 -2.321 1.00 72.06 83 LYS A C 1
ATOM 683 O O . LYS A 1 83 ? 7.101 14.438 -2.811 1.00 72.06 83 LYS A O 1
ATOM 688 N N . THR A 1 84 ? 5.512 12.870 -2.910 1.00 65.12 84 THR A N 1
ATOM 689 C CA . THR A 1 84 ? 6.016 12.261 -4.152 1.00 65.12 84 THR A CA 1
ATOM 690 C C . THR A 1 84 ? 5.811 13.167 -5.363 1.00 65.12 84 THR A C 1
ATOM 692 O O . THR A 1 84 ? 6.722 13.302 -6.170 1.00 65.12 84 THR A O 1
ATOM 695 N N . ASN A 1 85 ? 4.684 13.884 -5.437 1.00 59.97 85 ASN A N 1
ATOM 696 C CA . ASN A 1 85 ? 4.435 14.876 -6.494 1.00 59.97 85 ASN A CA 1
ATOM 697 C C . ASN A 1 85 ? 5.293 16.149 -6.350 1.00 59.97 85 ASN A C 1
ATOM 699 O O . ASN A 1 85 ? 5.364 16.951 -7.270 1.00 59.97 85 ASN A O 1
ATOM 703 N N . SER A 1 86 ? 5.924 16.356 -5.190 1.00 54.06 86 SER A N 1
ATOM 704 C CA . SER A 1 86 ? 6.866 17.454 -4.954 1.00 54.06 86 SER A CA 1
ATOM 705 C C . SER A 1 86 ?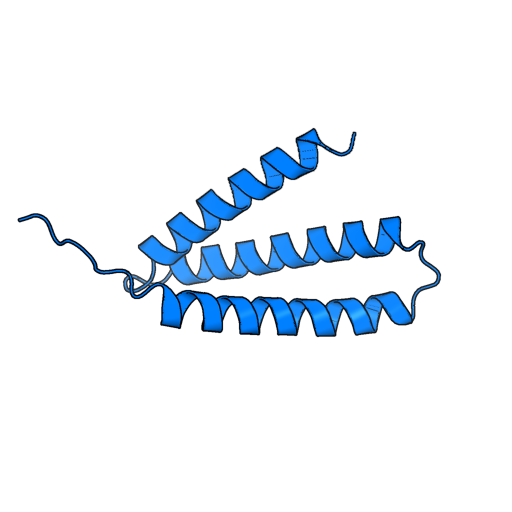 8.302 17.110 -5.368 1.00 54.06 86 SER A C 1
ATOM 707 O O . SER A 1 86 ? 9.139 18.010 -5.384 1.00 54.06 86 SER A O 1
ATOM 709 N N . HIS A 1 87 ? 8.616 15.836 -5.627 1.00 44.47 87 HIS A N 1
ATOM 710 C CA . HIS A 1 87 ? 9.993 15.371 -5.839 1.00 44.47 87 HIS A CA 1
ATOM 711 C C . HIS A 1 87 ? 10.274 14.859 -7.256 1.00 44.47 87 HIS A C 1
ATOM 713 O O . HIS A 1 87 ? 11.436 14.703 -7.613 1.00 44.47 87 HIS A O 1
ATOM 719 N N . TYR A 1 88 ? 9.237 14.657 -8.069 1.00 38.50 88 TYR A N 1
ATOM 720 C CA . TYR A 1 88 ? 9.362 14.348 -9.491 1.00 38.50 88 TYR A CA 1
ATOM 721 C C . TYR A 1 88 ? 8.410 15.257 -10.288 1.00 38.50 88 TYR A C 1
ATOM 723 O O . TYR A 1 88 ? 7.197 15.037 -10.207 1.00 38.50 88 TYR A O 1
ATOM 731 N N . PRO A 1 89 ? 8.925 16.305 -10.967 1.00 41.12 89 PRO A N 1
ATOM 732 C CA . PRO A 1 89 ? 8.179 17.048 -11.981 1.00 41.12 89 PRO A CA 1
ATOM 733 C C . PRO A 1 89 ? 7.939 16.214 -13.246 1.00 41.12 89 PRO A C 1
ATOM 735 O O . PRO A 1 89 ? 8.781 15.339 -13.554 1.00 41.12 89 PRO A O 1
#

Sequence (89 aa):
MKMRLKLDTGSYTSQFEEVLQRIWRRNREIFEKESMSVEQSCYDFQKAGIRQLRAVAKREQMLPETVEKGVLLSQCLDTIVKKTNSHYP

Secondary structure (DSSP, 8-state):
--------HHHHHHHHHHHHHHHHHHHHHHHTTS---HHHHHHHHHHHHHHHHHHHHHHHHTSTTTHHHHHHHHHHHHHHHHHHTTT--

Radius of gyration: 15.75 Å; chains: 1; bounding box: 31×28×51 Å

Organism: NCBI:txid4796

Foldseek 3Di:
DDPPPPPPVVVVCVVVVVVVVVLVVVLCVVVVPDPDDPVVSVVVSVVSSLVVLLVVLVVLCVDPVRNVVSVVSVVVSVVVVVVVVVPDD